Protein AF-A0A449D7U4-F1 (afdb_monomer_lite)

Secondary structure (DSSP, 8-state):
-PPPEEEEEEEETTEEEEEEEETTEEEEEEEESSHHHHHHHHHHHHHHH-S------

Foldseek 3Di:
DDAWDWDWDDPDQQWIWIWTAHPVGIDTQAIGRDSVVNVVSSVVSVVVVPPDDDDDD

Radius of gyration: 12.39 Å; chains: 1; bounding box: 30×18×33 Å

Sequence (57 aa):
MRPPHFRIVKAAPRTWQVWLVVADGQWIIATETTATRAWAVAVTRLAERAPVMEVTA

Structure (mmCIF, N/CA/C/O backbone):
data_AF-A0A449D7U4-F1
#
_entry.id   AF-A0A449D7U4-F1
#
loop_
_atom_site.group_PDB
_atom_site.id
_atom_site.type_symbol
_atom_site.label_atom_id
_atom_site.label_alt_id
_atom_site.label_comp_id
_atom_site.label_asym_id
_atom_site.label_entity_id
_atom_site.label_seq_id
_atom_site.pdbx_PDB_ins_code
_atom_site.Cartn_x
_atom_site.Cartn_y
_atom_site.Cartn_z
_atom_site.occupancy
_atom_site.B_iso_or_equiv
_atom_site.auth_seq_id
_atom_site.auth_comp_id
_atom_site.auth_asym_id
_atom_site.auth_atom_id
_atom_site.pdbx_PDB_model_num
ATOM 1 N N . MET A 1 1 ?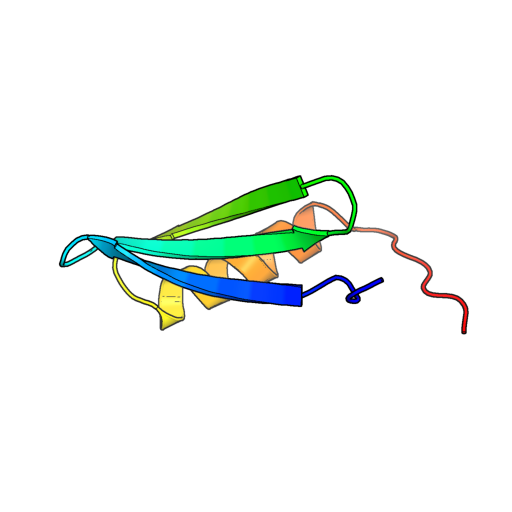 -2.895 -0.040 -24.164 1.00 72.19 1 MET A N 1
ATOM 2 C CA . MET A 1 1 ? -2.667 -0.610 -22.815 1.00 72.19 1 MET A CA 1
ATOM 3 C C . MET A 1 1 ? -2.798 0.502 -21.789 1.00 72.19 1 MET A C 1
ATOM 5 O O . MET A 1 1 ? -2.471 1.635 -22.119 1.00 72.19 1 MET A O 1
ATOM 9 N N . ARG A 1 2 ? -3.293 0.220 -20.578 1.00 81.31 2 ARG A N 1
ATOM 10 C CA . ARG A 1 2 ? -3.311 1.218 -19.498 1.00 81.31 2 ARG A CA 1
ATOM 11 C C . ARG A 1 2 ? -1.894 1.328 -18.916 1.00 81.31 2 ARG A C 1
ATOM 13 O O . ARG A 1 2 ? -1.317 0.278 -18.639 1.00 81.31 2 ARG A O 1
ATOM 20 N N . PRO A 1 3 ? -1.329 2.536 -18.744 1.00 90.00 3 PRO A N 1
ATOM 21 C CA . PRO A 1 3 ? 0.003 2.677 -18.169 1.00 90.00 3 PRO A CA 1
ATOM 22 C C . PRO A 1 3 ? 0.050 2.140 -16.727 1.00 90.00 3 PRO A C 1
ATOM 24 O O . PRO A 1 3 ? -0.997 2.083 -16.056 1.00 90.00 3 PRO A O 1
ATOM 27 N N . PRO A 1 4 ? 1.250 1.764 -16.242 1.00 90.69 4 PRO A N 1
ATOM 28 C CA . PRO A 1 4 ? 1.469 1.444 -14.842 1.00 90.69 4 PRO A CA 1
ATOM 29 C C . PRO A 1 4 ? 0.880 2.512 -13.924 1.00 90.69 4 PRO A C 1
ATOM 31 O O . PRO A 1 4 ? 1.061 3.708 -14.152 1.00 90.69 4 PRO A O 1
ATOM 34 N N . HIS A 1 5 ? 0.144 2.093 -12.901 1.00 91.56 5 HIS A N 1
ATOM 35 C CA . HIS A 1 5 ? -0.475 3.021 -11.959 1.00 91.56 5 HIS A CA 1
ATOM 36 C C . HIS A 1 5 ? -0.622 2.401 -10.574 1.00 91.56 5 HIS A C 1
ATOM 38 O O . HIS A 1 5 ? -0.664 1.180 -10.408 1.00 91.56 5 HIS A O 1
ATOM 44 N N . PHE A 1 6 ? -0.750 3.270 -9.574 1.00 94.00 6 PHE A N 1
ATOM 45 C CA . PHE A 1 6 ? -1.027 2.860 -8.206 1.00 94.00 6 PHE A CA 1
ATOM 46 C C . PHE A 1 6 ? -2.526 2.785 -7.929 1.00 94.00 6 PHE A C 1
ATOM 48 O O . PHE A 1 6 ? -3.320 3.579 -8.440 1.00 94.00 6 PHE A O 1
ATOM 55 N N . ARG A 1 7 ? -2.909 1.848 -7.062 1.00 95.38 7 ARG A N 1
ATOM 56 C CA . ARG A 1 7 ? -4.238 1.785 -6.445 1.00 95.38 7 ARG A CA 1
ATOM 57 C C . ARG A 1 7 ? -4.089 1.748 -4.933 1.00 95.38 7 ARG A C 1
ATOM 59 O O . ARG A 1 7 ? -3.335 0.933 -4.411 1.00 95.38 7 ARG A O 1
ATOM 66 N N . ILE A 1 8 ? -4.841 2.597 -4.241 1.00 95.50 8 ILE A N 1
ATOM 67 C CA . ILE A 1 8 ? -4.968 2.566 -2.783 1.00 95.50 8 ILE A CA 1
ATOM 68 C C . ILE A 1 8 ? -6.300 1.892 -2.459 1.00 95.50 8 ILE A C 1
ATOM 70 O O . ILE A 1 8 ? -7.353 2.342 -2.912 1.00 95.50 8 ILE A O 1
ATOM 74 N N . VAL A 1 9 ? -6.255 0.789 -1.716 1.00 97.00 9 VAL A N 1
ATOM 75 C CA . VAL A 1 9 ? -7.408 -0.089 -1.475 1.00 97.00 9 VAL A CA 1
ATOM 76 C C . VAL A 1 9 ? -7.633 -0.242 0.024 1.00 97.00 9 VAL A C 1
ATOM 78 O O . VAL A 1 9 ? -6.700 -0.556 0.761 1.00 97.00 9 VAL A O 1
ATOM 81 N N . LYS A 1 10 ? -8.874 -0.064 0.490 1.00 97.62 10 LYS A N 1
ATOM 82 C CA . LYS A 1 10 ? -9.278 -0.449 1.849 1.00 97.62 10 LYS A CA 1
ATOM 83 C C . LYS A 1 10 ? -9.622 -1.939 1.857 1.00 97.62 10 LYS A C 1
ATOM 85 O O . LYS A 1 10 ? -10.714 -2.317 1.447 1.00 97.62 10 LYS A O 1
ATOM 90 N N . ALA A 1 11 ? -8.683 -2.774 2.291 1.00 96.75 11 ALA A N 1
ATOM 91 C CA . ALA A 1 11 ? -8.833 -4.229 2.311 1.00 96.75 11 ALA A CA 1
ATOM 92 C C . ALA A 1 11 ? -9.648 -4.730 3.520 1.00 96.75 11 ALA A C 1
ATOM 94 O O . ALA A 1 11 ? -10.295 -5.768 3.437 1.00 96.75 11 ALA A O 1
ATOM 95 N N . ALA A 1 12 ? -9.633 -3.993 4.638 1.00 96.81 12 ALA A N 1
ATOM 96 C CA . ALA A 1 12 ? -10.415 -4.290 5.843 1.00 96.81 12 ALA A CA 1
ATOM 97 C C . ALA A 1 12 ? -10.651 -3.001 6.670 1.00 96.81 12 ALA A C 1
ATOM 99 O O . ALA A 1 12 ? -10.072 -1.957 6.346 1.00 96.81 12 ALA A O 1
ATOM 100 N N . PRO A 1 13 ? -11.453 -3.020 7.761 1.00 95.06 13 PRO A N 1
ATOM 101 C CA . PRO A 1 13 ? -11.766 -1.825 8.558 1.00 95.06 13 PRO A CA 1
ATOM 102 C C . PRO A 1 13 ? -10.548 -1.005 9.009 1.00 95.06 13 PRO A C 1
ATOM 104 O O . PRO A 1 13 ? -10.639 0.220 9.093 1.00 95.06 13 PRO A O 1
ATOM 107 N N . ARG A 1 14 ? -9.408 -1.667 9.238 1.00 94.88 14 ARG A N 1
ATOM 108 C CA . ARG A 1 14 ? -8.121 -1.059 9.616 1.00 94.88 14 ARG A CA 1
ATOM 109 C C . ARG A 1 14 ? -6.967 -1.600 8.779 1.00 94.88 14 ARG A C 1
ATOM 111 O O . ARG A 1 14 ? -5.871 -1.799 9.289 1.00 94.88 14 ARG A O 1
ATOM 118 N N . THR A 1 15 ? -7.227 -1.893 7.512 1.00 97.94 15 THR A N 1
ATOM 119 C CA . THR A 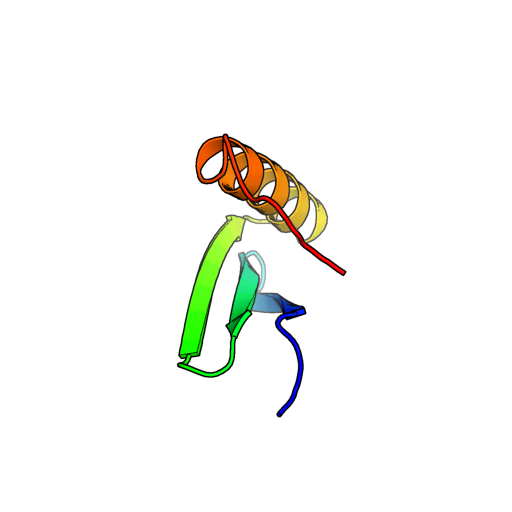1 15 ? -6.197 -2.404 6.610 1.00 97.94 15 THR A CA 1
ATOM 120 C C . THR A 1 15 ? -6.328 -1.714 5.270 1.00 97.94 15 THR A C 1
ATOM 122 O O . THR A 1 15 ? -7.355 -1.809 4.598 1.00 97.94 15 THR A O 1
ATOM 125 N N . TRP A 1 16 ? -5.265 -1.024 4.897 1.00 98.44 16 TRP A N 1
ATOM 126 C CA . TRP A 1 16 ? -5.091 -0.328 3.640 1.00 98.44 16 TRP A CA 1
ATOM 127 C C . TRP A 1 16 ? -3.910 -0.923 2.903 1.00 98.44 16 TRP A C 1
ATOM 129 O O . TRP A 1 16 ? -2.888 -1.237 3.509 1.00 98.44 16 TRP A O 1
ATOM 139 N N . GLN A 1 17 ? -4.048 -1.063 1.596 1.00 98.25 17 GLN A N 1
ATOM 140 C CA . GLN A 1 17 ? -3.011 -1.597 0.734 1.00 98.25 17 GLN A CA 1
ATOM 141 C C . GLN A 1 17 ? -2.714 -0.629 -0.402 1.00 98.25 17 GLN A C 1
ATOM 143 O O . GLN A 1 17 ? -3.617 0.043 -0.902 1.00 98.25 17 GLN A O 1
ATOM 148 N N . VAL A 1 18 ? -1.451 -0.591 -0.821 1.00 97.19 18 VAL A N 1
ATOM 149 C CA . VAL A 1 18 ? -1.038 0.072 -2.062 1.00 97.19 18 VAL A CA 1
ATOM 150 C C . VAL A 1 18 ? -0.609 -0.996 -3.044 1.00 97.19 18 VAL A C 1
ATOM 152 O O . VAL A 1 18 ? 0.274 -1.800 -2.737 1.00 97.19 18 VAL A O 1
ATOM 155 N N . TRP A 1 19 ? -1.254 -1.019 -4.203 1.00 95.31 19 TRP A N 1
ATOM 156 C CA . TRP A 1 19 ? -0.953 -1.949 -5.282 1.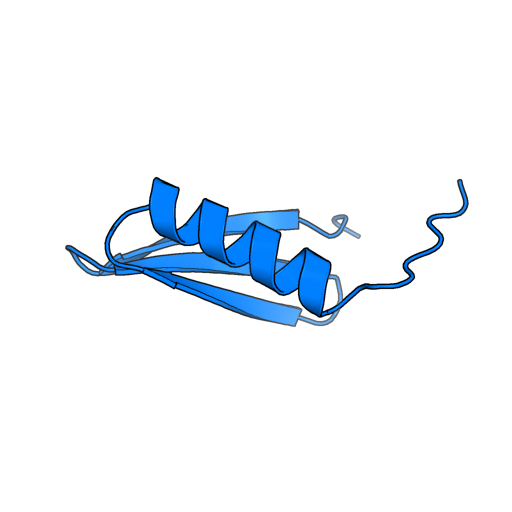00 95.31 19 TRP A CA 1
ATOM 157 C C . TRP A 1 19 ? -0.306 -1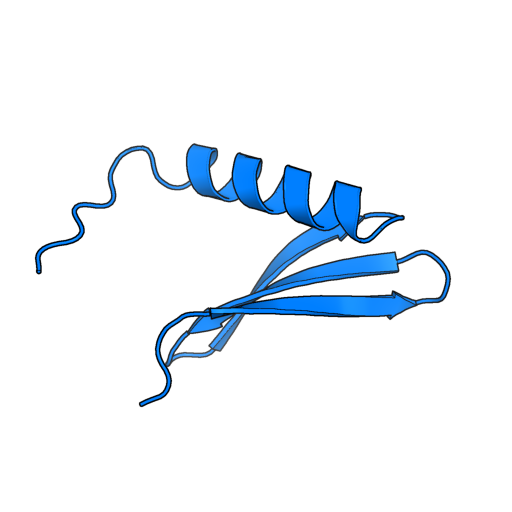.194 -6.441 1.00 95.31 19 TRP A C 1
ATOM 159 O O . TRP A 1 19 ? -0.776 -0.112 -6.795 1.00 95.31 19 TRP A O 1
ATOM 169 N N . LEU A 1 20 ? 0.728 -1.773 -7.046 1.00 92.38 20 LEU A N 1
ATOM 170 C CA . LEU A 1 20 ? 1.214 -1.375 -8.366 1.00 92.38 20 LEU A CA 1
ATOM 171 C C . LEU A 1 20 ? 0.581 -2.296 -9.396 1.00 92.38 20 LEU A C 1
ATOM 173 O O . LEU A 1 20 ? 0.762 -3.511 -9.331 1.00 92.38 20 LEU A O 1
ATOM 177 N N . VAL A 1 21 ? -0.170 -1.708 -10.319 1.00 92.75 21 VAL A N 1
ATOM 178 C CA . VAL A 1 21 ? -0.796 -2.410 -11.437 1.00 92.75 21 VAL A CA 1
ATOM 179 C C . VAL A 1 21 ? 0.013 -2.107 -12.689 1.00 92.75 21 VAL A C 1
ATOM 181 O O . VAL A 1 21 ? 0.195 -0.937 -13.025 1.00 92.75 21 VAL A O 1
ATOM 184 N N . VAL A 1 22 ? 0.474 -3.148 -13.374 1.00 91.56 22 VAL A N 1
ATOM 185 C CA . VAL A 1 22 ? 1.175 -3.080 -14.666 1.00 91.56 22 VAL A CA 1
ATOM 186 C C . VAL A 1 22 ? 0.450 -3.943 -15.700 1.00 91.56 22 VAL A C 1
ATOM 188 O O . VAL A 1 22 ? -0.572 -4.552 -15.390 1.00 91.56 22 VAL A O 1
ATOM 191 N N . ALA A 1 23 ? 0.962 -3.998 -16.932 1.00 89.25 23 ALA A N 1
ATOM 192 C CA . ALA A 1 23 ? 0.368 -4.795 -18.006 1.00 89.25 23 ALA A CA 1
ATOM 193 C C . ALA A 1 23 ? 0.201 -6.281 -17.627 1.00 89.25 23 ALA A C 1
ATOM 195 O O . ALA A 1 23 ? -0.858 -6.852 -17.873 1.00 89.25 23 ALA A O 1
ATOM 196 N N . ASP A 1 24 ? 1.204 -6.860 -16.963 1.00 85.38 24 ASP A N 1
ATOM 197 C CA . ASP A 1 24 ? 1.281 -8.303 -16.692 1.00 85.38 24 ASP A CA 1
ATOM 198 C C . ASP A 1 24 ? 0.693 -8.722 -15.335 1.00 85.38 24 ASP A C 1
ATOM 200 O O . ASP A 1 24 ? 0.732 -9.897 -14.969 1.00 85.38 24 ASP A O 1
ATOM 204 N N . GLY A 1 25 ? 0.148 -7.779 -14.557 1.00 91.00 25 GLY A N 1
ATOM 205 C CA . GLY A 1 25 ? -0.468 -8.102 -13.274 1.00 91.00 25 GLY A CA 1
ATOM 206 C C . GLY A 1 25 ? -0.454 -6.977 -12.248 1.00 91.00 25 GLY A C 1
ATOM 207 O O . GLY A 1 25 ? -0.378 -5.789 -12.564 1.00 91.00 25 GLY A O 1
ATOM 208 N N . GLN A 1 26 ? -0.569 -7.373 -10.982 1.00 93.56 26 GLN A N 1
ATOM 209 C CA . GLN A 1 26 ? -0.604 -6.460 -9.845 1.00 93.56 26 GLN A CA 1
ATOM 210 C C . GLN A 1 26 ? 0.230 -6.993 -8.681 1.00 93.56 26 GLN A C 1
ATOM 212 O O . GLN A 1 26 ? 0.200 -8.187 -8.381 1.00 93.56 26 GLN A O 1
ATOM 217 N N . TRP A 1 27 ? 0.914 -6.091 -7.981 1.00 92.62 27 TRP A N 1
ATOM 218 C CA . TRP A 1 27 ? 1.696 -6.416 -6.789 1.00 92.62 27 TRP A CA 1
ATOM 219 C C . TRP A 1 27 ? 1.302 -5.537 -5.613 1.00 92.62 27 TRP A C 1
ATOM 221 O O . TRP A 1 27 ? 1.163 -4.323 -5.755 1.00 92.62 27 TRP A O 1
ATOM 231 N N . ILE A 1 28 ? 1.181 -6.141 -4.431 1.00 94.56 28 ILE A N 1
ATOM 232 C CA . ILE A 1 28 ? 0.981 -5.410 -3.178 1.00 94.56 28 ILE A CA 1
ATOM 233 C C . ILE A 1 28 ? 2.340 -4.881 -2.715 1.00 94.56 28 ILE A C 1
ATOM 235 O O . ILE A 1 28 ? 3.239 -5.656 -2.394 1.00 94.56 28 ILE A O 1
ATOM 239 N N . ILE A 1 29 ? 2.488 -3.560 -2.663 1.00 94.00 29 ILE A N 1
ATOM 240 C CA . ILE A 1 29 ? 3.734 -2.906 -2.242 1.00 94.00 29 ILE A CA 1
ATOM 241 C C . ILE A 1 29 ? 3.719 -2.633 -0.740 1.00 94.00 29 ILE A C 1
ATOM 243 O O . ILE A 1 29 ? 4.734 -2.820 -0.068 1.00 94.00 29 ILE A O 1
ATOM 247 N N . ALA A 1 30 ? 2.572 -2.235 -0.190 1.00 96.56 30 ALA A N 1
ATOM 248 C CA . ALA A 1 30 ? 2.420 -1.924 1.228 1.00 96.56 30 ALA A CA 1
ATOM 249 C C . ALA A 1 30 ? 1.076 -2.418 1.773 1.00 96.56 30 ALA A C 1
ATOM 251 O O . ALA A 1 30 ? 0.091 -2.489 1.038 1.00 96.56 30 ALA A O 1
ATOM 252 N N . THR A 1 31 ? 1.045 -2.752 3.064 1.00 97.38 31 THR A N 1
ATOM 253 C CA . THR A 1 31 ? -0.163 -3.070 3.837 1.00 97.38 31 THR A CA 1
ATOM 254 C C . THR A 1 31 ? -0.025 -2.418 5.206 1.00 97.38 31 THR A C 1
ATOM 256 O O . THR A 1 31 ? 0.901 -2.746 5.936 1.00 97.38 31 THR A O 1
ATOM 259 N N . GLU A 1 32 ? -0.910 -1.486 5.544 1.00 97.94 32 GLU A N 1
ATOM 260 C CA . GLU A 1 32 ? -0.811 -0.659 6.753 1.00 97.94 32 GLU A CA 1
ATOM 261 C C . GLU A 1 32 ? -2.194 -0.344 7.333 1.00 97.94 32 GLU A C 1
ATOM 263 O O . GLU A 1 32 ? -3.227 -0.583 6.707 1.00 97.94 32 GLU A O 1
ATOM 268 N N . THR A 1 33 ? -2.237 0.220 8.539 1.00 97.88 33 THR A N 1
ATOM 269 C CA . THR A 1 33 ? -3.501 0.503 9.240 1.00 97.88 33 THR A CA 1
ATOM 270 C C . THR A 1 33 ? -4.224 1.763 8.764 1.00 97.88 33 THR A C 1
ATOM 272 O O . THR A 1 33 ? -5.433 1.896 8.970 1.00 97.88 33 THR A O 1
ATOM 275 N N . THR A 1 34 ? -3.521 2.669 8.080 1.00 96.56 34 THR A N 1
ATOM 276 C CA . THR A 1 34 ? -4.072 3.905 7.505 1.00 96.56 34 THR A CA 1
ATOM 277 C C . THR A 1 34 ? -3.617 4.081 6.058 1.00 96.56 34 THR A C 1
ATOM 279 O O . THR A 1 34 ? -2.532 3.635 5.682 1.00 96.56 34 THR A O 1
ATOM 282 N N . ALA A 1 35 ? -4.427 4.762 5.243 1.00 95.44 35 ALA A N 1
ATOM 283 C CA . ALA A 1 35 ? -4.100 5.025 3.840 1.00 95.44 35 ALA A CA 1
ATOM 284 C C . ALA A 1 35 ? -2.798 5.832 3.690 1.00 95.44 35 ALA A C 1
ATOM 286 O O . ALA A 1 35 ? -1.945 5.485 2.878 1.00 95.44 35 ALA A O 1
ATOM 287 N N . THR A 1 36 ? -2.611 6.864 4.520 1.00 96.38 36 THR A N 1
ATOM 288 C CA . THR A 1 36 ? -1.416 7.721 4.501 1.00 96.38 36 THR A CA 1
ATOM 289 C C . THR A 1 36 ? -0.144 6.934 4.799 1.00 96.38 36 THR A C 1
ATOM 291 O O . THR A 1 36 ? 0.856 7.090 4.101 1.00 96.38 36 THR A O 1
ATOM 294 N N . ARG A 1 37 ? -0.181 6.045 5.802 1.00 97.38 37 ARG A N 1
ATOM 295 C CA . ARG A 1 37 ? 0.971 5.206 6.147 1.00 97.38 37 ARG A CA 1
ATOM 296 C C . ARG A 1 37 ? 1.246 4.169 5.059 1.00 97.38 37 ARG A C 1
ATOM 298 O O . ARG A 1 37 ? 2.403 3.978 4.703 1.00 97.38 37 ARG A O 1
ATOM 305 N N . ALA A 1 38 ? 0.198 3.573 4.482 1.00 97.12 38 ALA A N 1
ATOM 306 C CA . ALA A 1 38 ? 0.333 2.647 3.358 1.00 97.12 38 ALA A CA 1
ATOM 307 C C . ALA A 1 38 ? 1.044 3.312 2.170 1.00 97.12 38 ALA A C 1
ATOM 309 O O . ALA A 1 38 ? 1.951 2.720 1.589 1.00 97.12 38 ALA A O 1
ATOM 310 N N . TRP A 1 39 ? 0.674 4.555 1.844 1.00 94.81 39 TRP A N 1
ATOM 311 C CA . TRP A 1 39 ? 1.323 5.327 0.784 1.00 94.81 39 TRP A CA 1
ATOM 312 C C . TRP A 1 39 ? 2.789 5.639 1.093 1.00 94.81 39 TRP A C 1
ATOM 314 O O . TRP A 1 39 ? 3.652 5.360 0.264 1.00 94.81 39 TRP A O 1
ATOM 324 N N . ALA A 1 40 ? 3.086 6.144 2.293 1.00 95.38 40 ALA A N 1
ATOM 325 C CA . ALA A 1 40 ? 4.456 6.458 2.696 1.00 95.38 40 ALA A CA 1
ATOM 326 C C . ALA A 1 40 ? 5.377 5.228 2.605 1.00 95.38 40 ALA A C 1
ATOM 328 O O . ALA A 1 40 ? 6.431 5.286 1.976 1.00 95.38 40 ALA A O 1
ATOM 329 N N . VAL A 1 41 ? 4.934 4.089 3.149 1.00 95.00 41 VAL A N 1
ATOM 330 C CA . VAL A 1 41 ? 5.686 2.826 3.092 1.00 95.00 41 VAL A CA 1
ATOM 331 C C . VAL A 1 41 ? 5.866 2.345 1.653 1.00 95.00 41 VAL A C 1
ATOM 333 O O . VAL A 1 41 ? 6.931 1.836 1.307 1.00 95.00 41 VAL A O 1
ATOM 336 N N . ALA A 1 42 ? 4.854 2.511 0.797 1.00 93.44 42 ALA A N 1
ATOM 337 C CA . ALA A 1 42 ? 4.958 2.122 -0.604 1.00 93.44 42 ALA A CA 1
ATOM 338 C C . ALA A 1 42 ? 6.023 2.932 -1.356 1.00 93.44 42 ALA A C 1
ATOM 340 O O . ALA A 1 42 ? 6.825 2.341 -2.076 1.00 93.44 42 ALA A O 1
ATOM 341 N N . VAL A 1 43 ? 6.069 4.252 -1.151 1.00 91.00 43 VAL 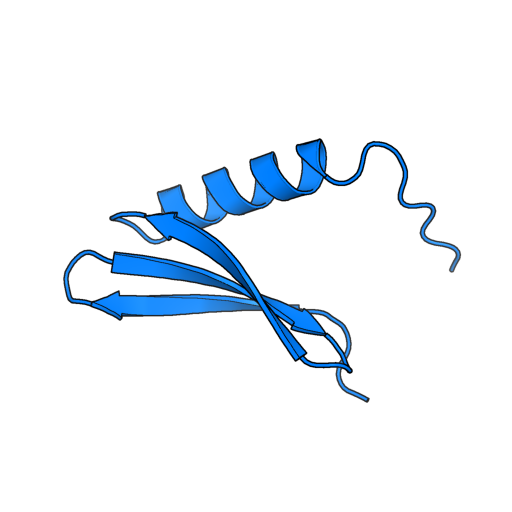A N 1
ATOM 342 C CA . VAL A 1 43 ? 7.082 5.131 -1.759 1.00 91.00 43 VAL A CA 1
ATOM 343 C C . VAL A 1 43 ? 8.489 4.743 -1.300 1.00 91.00 43 VAL A C 1
ATOM 345 O O . VAL A 1 43 ? 9.373 4.583 -2.140 1.00 91.00 43 VAL A O 1
ATOM 348 N N . THR A 1 44 ? 8.690 4.510 0.000 1.00 91.00 44 THR A N 1
ATOM 349 C CA . THR A 1 44 ? 9.990 4.071 0.536 1.00 91.00 44 THR A CA 1
ATOM 350 C C . THR A 1 44 ? 10.431 2.737 -0.068 1.00 91.00 44 THR A C 1
ATOM 352 O O . THR A 1 44 ? 11.540 2.634 -0.583 1.00 91.00 44 THR A O 1
ATOM 355 N N . ARG A 1 45 ? 9.544 1.734 -0.101 1.00 88.62 45 ARG A N 1
ATOM 356 C CA . ARG A 1 45 ? 9.861 0.408 -0.661 1.00 88.62 45 ARG A CA 1
ATOM 357 C C . ARG A 1 45 ? 10.172 0.445 -2.153 1.00 88.62 45 ARG A C 1
ATOM 359 O O . ARG A 1 45 ? 10.953 -0.370 -2.632 1.00 88.62 45 ARG A O 1
ATOM 366 N N . LEU A 1 46 ? 9.539 1.344 -2.903 1.00 84.06 46 LEU A N 1
ATOM 367 C CA . LEU A 1 46 ? 9.847 1.535 -4.319 1.00 84.06 46 LEU A CA 1
ATOM 368 C C . LEU A 1 46 ? 11.235 2.141 -4.508 1.00 84.06 46 LEU A C 1
ATOM 370 O O . LEU A 1 46 ? 11.990 1.636 -5.332 1.00 84.06 46 LEU A O 1
ATOM 374 N N . ALA A 1 47 ? 11.584 3.160 -3.719 1.00 77.00 47 ALA A N 1
ATOM 375 C CA . ALA A 1 47 ? 12.915 3.759 -3.749 1.00 77.00 47 ALA A CA 1
ATOM 376 C C . ALA A 1 47 ? 14.009 2.737 -3.386 1.00 77.00 47 ALA A C 1
ATOM 378 O O . ALA A 1 47 ? 15.043 2.680 -4.042 1.00 77.00 47 ALA A O 1
ATOM 379 N N . GLU A 1 48 ? 13.755 1.870 -2.401 1.00 78.31 48 GLU A N 1
ATOM 380 C CA . GLU A 1 48 ? 14.674 0.790 -2.009 1.00 78.31 48 GLU A CA 1
ATOM 381 C C . GLU A 1 48 ? 14.823 -0.295 -3.086 1.00 78.31 48 GLU A C 1
ATOM 383 O O . GLU A 1 48 ? 15.891 -0.886 -3.235 1.00 78.31 48 GLU A O 1
ATOM 388 N N . ARG A 1 49 ? 13.758 -0.571 -3.849 1.00 67.50 49 ARG A N 1
ATOM 389 C CA . ARG A 1 49 ? 13.777 -1.564 -4.935 1.00 67.50 49 ARG A CA 1
ATOM 390 C C . ARG A 1 49 ? 14.366 -1.030 -6.239 1.00 67.50 49 ARG A C 1
ATOM 392 O O . ARG A 1 49 ? 14.734 -1.837 -7.087 1.00 67.50 49 ARG A O 1
ATOM 399 N N . ALA A 1 50 ? 14.453 0.288 -6.407 1.00 54.06 50 ALA A N 1
ATOM 400 C CA . ALA A 1 50 ? 14.909 0.931 -7.632 1.00 54.06 50 ALA A CA 1
ATOM 401 C C . ALA A 1 50 ? 16.039 1.942 -7.362 1.00 54.06 50 ALA A C 1
ATOM 403 O O . ALA A 1 50 ? 15.808 3.145 -7.454 1.00 54.06 50 ALA A O 1
ATOM 404 N N . PRO A 1 51 ? 17.284 1.505 -7.088 1.00 50.75 51 PRO A N 1
ATOM 405 C CA . PRO A 1 51 ? 18.414 2.426 -7.153 1.00 50.75 51 PRO A CA 1
ATOM 406 C C . PRO A 1 51 ? 18.728 2.892 -8.590 1.00 50.75 51 PRO A C 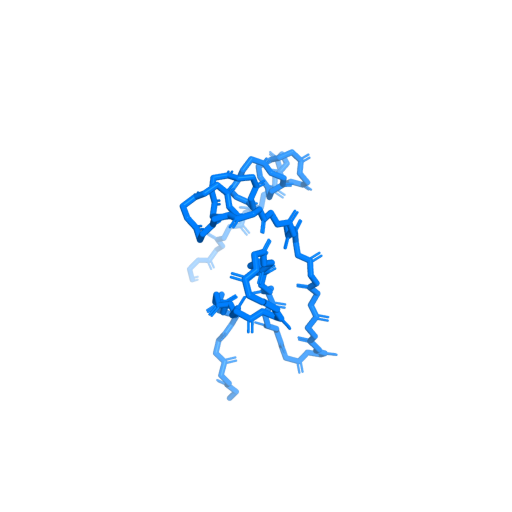1
ATOM 408 O O . PRO A 1 51 ? 19.395 3.906 -8.745 1.00 50.75 51 PRO A O 1
ATOM 411 N N . VAL A 1 52 ? 18.230 2.229 -9.646 1.00 48.44 52 VAL A N 1
ATOM 412 C CA . VAL A 1 52 ? 18.320 2.723 -11.034 1.00 48.44 52 VAL A CA 1
ATOM 413 C C . VAL A 1 52 ? 17.065 2.323 -11.811 1.00 48.44 52 VAL A C 1
ATOM 415 O O . VAL A 1 52 ? 16.864 1.152 -12.121 1.00 48.44 52 VAL A O 1
ATOM 418 N N . MET A 1 53 ? 16.223 3.296 -12.146 1.00 43.94 53 MET A N 1
ATOM 419 C CA . MET A 1 53 ? 15.227 3.156 -13.206 1.00 43.94 53 MET A CA 1
ATOM 420 C C . MET A 1 53 ? 15.431 4.340 -14.148 1.00 43.94 53 MET A C 1
ATOM 422 O O . MET A 1 53 ? 14.933 5.434 -13.892 1.00 43.94 53 MET A O 1
ATOM 426 N N . GLU A 1 54 ? 16.230 4.144 -15.199 1.00 44.97 54 GLU A N 1
ATOM 427 C CA . GLU A 1 54 ? 16.263 5.089 -16.313 1.00 44.97 54 GLU A CA 1
ATOM 428 C C . GLU A 1 54 ? 14.897 5.057 -16.998 1.00 44.97 54 GLU A C 1
ATOM 430 O O . GLU A 1 54 ? 14.476 4.039 -17.547 1.00 44.97 54 GLU A O 1
ATOM 435 N N . VAL A 1 55 ? 14.190 6.181 -16.934 1.00 37.84 55 VAL A N 1
ATOM 436 C CA . VAL A 1 55 ? 12.989 6.420 -17.727 1.00 37.84 55 VAL A CA 1
ATOM 437 C C . VAL A 1 55 ? 13.432 7.234 -18.933 1.00 37.84 55 VAL A C 1
ATOM 439 O O . VAL A 1 55 ? 13.679 8.433 -18.817 1.00 37.84 55 VAL A O 1
ATOM 442 N N . THR A 1 56 ? 13.588 6.576 -20.078 1.00 39.97 56 THR A N 1
ATOM 443 C CA . THR A 1 56 ? 13.772 7.255 -21.366 1.00 39.97 56 THR A CA 1
ATOM 444 C C . THR A 1 56 ? 12.408 7.683 -21.912 1.00 39.97 56 THR A C 1
ATOM 446 O O . THR A 1 56 ? 11.433 6.936 -21.803 1.00 39.97 56 THR A O 1
ATOM 449 N N . ALA A 1 57 ? 12.353 8.920 -22.415 1.00 44.34 57 ALA A N 1
ATOM 450 C CA . ALA A 1 57 ? 11.171 9.558 -22.996 1.00 44.34 57 ALA A CA 1
ATOM 451 C C . ALA A 1 57 ? 10.830 9.017 -24.391 1.00 44.34 57 ALA A C 1
ATOM 453 O O . ALA A 1 57 ? 11.774 8.620 -25.113 1.00 44.34 57 ALA A O 1
#

pLDDT: mean 85.72, std 17.5, range [37.84, 98.44]

Organism: NCBI:txid33889